Protein AF-A0AAD8DY11-F1 (afdb_monomer_lite)

Radius of gyration: 13.97 Å; chains: 1; bounding box: 32×22×39 Å

Structure (mmCIF, N/CA/C/O backbone):
data_AF-A0AAD8DY11-F1
#
_entry.id   AF-A0AAD8DY11-F1
#
loop_
_atom_site.group_PDB
_atom_site.id
_atom_site.type_symbol
_atom_site.label_atom_id
_atom_site.label_alt_id
_atom_site.label_comp_id
_atom_site.label_asym_id
_atom_site.label_entity_id
_atom_site.label_seq_id
_atom_site.pdbx_PDB_ins_code
_atom_site.Cartn_x
_atom_site.Cartn_y
_atom_site.Cartn_z
_atom_site.occupancy
_atom_site.B_iso_or_equiv
_atom_site.auth_seq_id
_atom_site.auth_comp_id
_atom_site.auth_asym_id
_atom_site.auth_atom_id
_atom_site.pdbx_PDB_model_num
ATOM 1 N N . MET A 1 1 ? 13.790 -1.952 -9.117 1.00 76.88 1 MET A N 1
ATOM 2 C CA . MET A 1 1 ? 12.327 -2.181 -9.132 1.00 76.88 1 MET A CA 1
ATOM 3 C C . MET A 1 1 ? 11.804 -1.989 -7.718 1.00 76.88 1 MET A C 1
ATOM 5 O O . MET A 1 1 ? 12.460 -2.457 -6.798 1.00 76.88 1 MET A O 1
ATOM 9 N N . VAL A 1 2 ? 10.704 -1.260 -7.529 1.00 80.06 2 VAL A N 1
ATOM 10 C CA . VAL A 1 2 ? 10.107 -1.015 -6.206 1.00 80.06 2 VAL A CA 1
ATOM 11 C C . VAL A 1 2 ? 9.058 -2.089 -5.930 1.00 80.06 2 VAL A C 1
ATOM 13 O O . VAL A 1 2 ? 8.146 -2.273 -6.731 1.00 80.06 2 VAL A O 1
ATOM 16 N N . THR A 1 3 ? 9.215 -2.808 -4.819 1.00 84.12 3 THR A N 1
ATOM 17 C CA . THR A 1 3 ? 8.333 -3.918 -4.409 1.00 84.12 3 THR A CA 1
ATOM 18 C C . THR A 1 3 ? 7.306 -3.515 -3.353 1.00 84.12 3 THR A C 1
ATOM 20 O O . THR A 1 3 ? 6.357 -4.253 -3.109 1.00 84.12 3 THR A O 1
ATOM 23 N N . LYS A 1 4 ? 7.484 -2.349 -2.725 1.00 81.56 4 LYS A N 1
ATOM 24 C CA . LYS A 1 4 ? 6.549 -1.793 -1.742 1.00 81.56 4 LYS A CA 1
ATOM 25 C C . LYS A 1 4 ? 5.462 -0.961 -2.424 1.00 81.56 4 LYS A C 1
ATOM 27 O O . LYS A 1 4 ? 5.625 -0.513 -3.558 1.00 81.56 4 LYS A O 1
ATOM 32 N N . VAL A 1 5 ? 4.368 -0.742 -1.699 1.00 82.19 5 VAL A N 1
ATOM 33 C CA . VAL A 1 5 ? 3.284 0.162 -2.098 1.00 82.19 5 VAL A CA 1
ATOM 34 C C . VAL A 1 5 ? 3.827 1.578 -2.286 1.00 82.19 5 VAL A C 1
ATOM 36 O O . VAL A 1 5 ? 4.609 2.064 -1.471 1.00 82.19 5 VAL A O 1
ATOM 39 N N . THR A 1 6 ? 3.414 2.231 -3.370 1.00 83.50 6 THR A N 1
ATOM 40 C CA . THR A 1 6 ? 3.848 3.587 -3.713 1.00 83.50 6 THR A CA 1
ATOM 41 C C . THR A 1 6 ? 2.657 4.492 -3.983 1.00 83.50 6 THR A C 1
ATOM 43 O O . THR A 1 6 ? 1.660 4.082 -4.577 1.00 83.50 6 THR A O 1
ATOM 46 N N . PHE A 1 7 ? 2.787 5.744 -3.568 1.00 85.69 7 PHE A N 1
ATOM 47 C CA . PHE A 1 7 ? 1.986 6.846 -4.072 1.00 85.69 7 PHE A CA 1
ATOM 48 C C . PHE A 1 7 ? 2.702 7.470 -5.273 1.00 85.69 7 PHE A C 1
ATOM 50 O O . PHE A 1 7 ? 3.924 7.402 -5.386 1.00 85.69 7 PHE A O 1
ATOM 57 N N . VAL A 1 8 ? 1.932 8.013 -6.208 1.00 81.69 8 VAL A N 1
ATOM 58 C CA . VAL A 1 8 ? 2.437 8.752 -7.361 1.00 81.69 8 VAL A CA 1
ATOM 59 C C . VAL A 1 8 ? 1.431 9.866 -7.645 1.00 81.69 8 VAL A C 1
ATOM 61 O O . VAL A 1 8 ? 0.239 9.580 -7.774 1.00 81.69 8 VAL A O 1
ATOM 64 N N . GLY A 1 9 ? 1.908 11.109 -7.749 1.00 80.19 9 GLY A N 1
ATOM 65 C CA . GLY A 1 9 ? 1.064 12.268 -8.049 1.00 80.19 9 GLY A CA 1
ATOM 66 C C . GLY A 1 9 ? 0.365 12.169 -9.412 1.00 80.19 9 GLY A C 1
ATOM 67 O O . GLY A 1 9 ? 0.771 11.403 -10.289 1.00 80.19 9 GLY A O 1
ATOM 68 N N . GLU A 1 10 ? -0.695 12.955 -9.604 1.00 78.06 10 GLU A N 1
ATOM 69 C CA . GLU A 1 10 ? -1.559 12.863 -10.793 1.00 78.06 10 GLU A CA 1
ATOM 70 C C . GLU A 1 10 ? -0.838 13.172 -12.113 1.00 78.06 10 GLU A C 1
ATOM 72 O O . GLU A 1 10 ? -1.159 12.565 -13.132 1.00 78.06 10 GLU A O 1
ATOM 77 N N . ASN A 1 11 ? 0.203 14.007 -12.076 1.00 79.94 11 ASN A N 1
ATOM 78 C CA . ASN A 1 11 ? 0.954 14.450 -13.257 1.00 79.94 11 ASN A CA 1
ATOM 79 C C . ASN A 1 11 ? 2.206 13.604 -13.558 1.00 79.94 11 ASN A C 1
ATOM 81 O O . ASN A 1 11 ? 3.116 14.047 -14.260 1.00 79.94 11 ASN A O 1
ATOM 85 N N . PHE A 1 12 ? 2.306 12.388 -13.016 1.00 79.44 12 PHE A N 1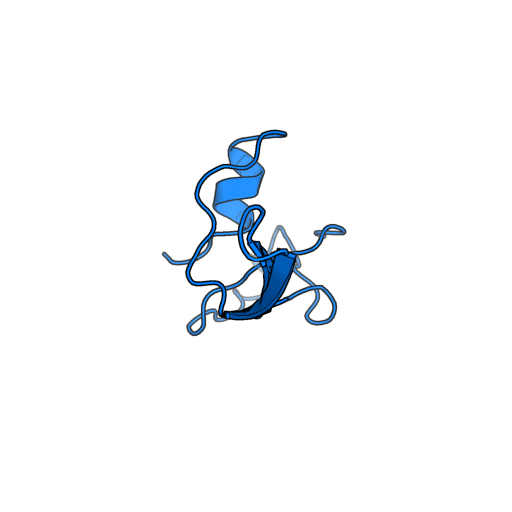
ATOM 86 C CA . PHE A 1 12 ? 3.502 11.574 -13.212 1.00 79.44 12 PHE A CA 1
ATOM 87 C C . PHE A 1 12 ? 3.595 10.980 -14.620 1.00 79.44 12 PHE A C 1
ATOM 89 O O . PHE A 1 12 ? 2.849 10.071 -14.990 1.00 79.44 12 PHE A O 1
ATOM 96 N N . THR A 1 13 ? 4.616 11.410 -15.358 1.00 81.31 13 THR A N 1
ATOM 97 C CA . THR A 1 13 ? 5.023 10.798 -16.627 1.00 81.31 13 THR A CA 1
ATOM 98 C C . THR A 1 13 ? 6.251 9.918 -16.411 1.00 81.31 13 THR A C 1
ATOM 100 O O . THR A 1 13 ? 7.205 10.303 -15.730 1.00 81.31 13 THR A O 1
ATOM 103 N N . ARG A 1 14 ? 6.249 8.708 -16.984 1.00 81.81 14 ARG A N 1
ATOM 104 C CA . ARG A 1 14 ? 7.407 7.809 -16.897 1.00 81.81 1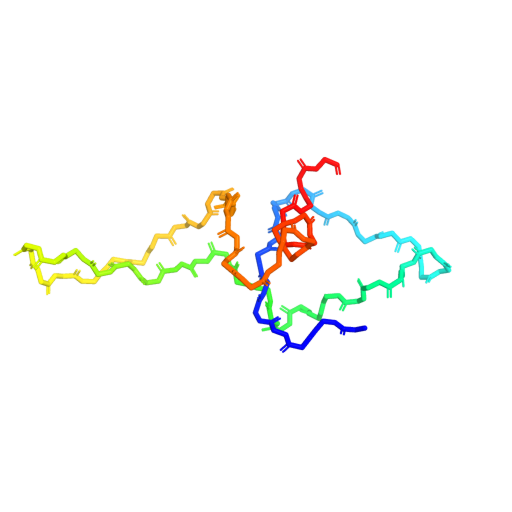4 ARG A CA 1
ATOM 105 C C . ARG A 1 14 ? 8.585 8.401 -17.667 1.00 81.81 14 ARG A C 1
ATOM 107 O O . ARG A 1 14 ? 8.433 8.825 -18.809 1.00 81.81 14 ARG A O 1
ATOM 114 N N . LYS A 1 15 ? 9.768 8.379 -17.052 1.00 83.31 15 LYS A N 1
ATOM 115 C CA . LYS A 1 15 ? 11.018 8.710 -17.747 1.00 83.31 15 LYS A CA 1
ATOM 116 C C . LYS A 1 15 ? 11.313 7.632 -18.802 1.00 83.31 15 LYS A C 1
ATOM 118 O O . LYS A 1 15 ? 10.883 6.490 -18.621 1.00 83.31 15 LYS A O 1
ATOM 123 N N . PRO A 1 16 ? 12.048 7.955 -19.882 1.00 87.00 16 PRO A N 1
ATOM 124 C CA . PRO A 1 16 ? 12.439 6.958 -20.870 1.00 87.00 16 PRO A CA 1
ATOM 125 C C . PRO A 1 16 ? 13.136 5.760 -20.199 1.00 87.00 16 PRO A C 1
ATOM 127 O O . PRO A 1 16 ? 13.933 5.983 -19.281 1.00 87.00 16 PRO A O 1
ATOM 130 N N . PRO A 1 17 ? 12.909 4.511 -20.655 1.00 84.56 17 PRO A N 1
ATOM 131 C CA . PRO A 1 17 ? 13.404 3.307 -19.976 1.00 84.56 17 PRO A CA 1
ATOM 132 C C . PRO A 1 17 ? 14.915 3.305 -19.720 1.00 84.56 17 PRO A C 1
ATOM 134 O O . PRO A 1 17 ? 15.371 2.800 -18.701 1.00 84.56 17 PRO A O 1
ATOM 137 N N . LYS A 1 18 ? 15.689 3.946 -20.606 1.00 87.12 18 LYS A N 1
ATOM 138 C CA . LYS A 1 18 ? 17.147 4.095 -20.484 1.00 87.12 18 LYS A CA 1
ATOM 139 C C . LYS A 1 18 ? 17.587 4.877 -19.234 1.00 87.12 18 LYS A C 1
ATOM 141 O O . LYS A 1 18 ? 18.692 4.662 -18.750 1.00 87.12 18 LYS A O 1
ATOM 146 N N . PHE A 1 19 ? 16.741 5.764 -18.709 1.00 82.00 19 PHE A N 1
ATOM 147 C CA . PHE A 1 19 ? 17.032 6.607 -17.542 1.00 82.00 19 PHE A CA 1
ATOM 148 C C . PHE A 1 19 ? 16.199 6.226 -16.302 1.00 82.00 19 PHE A C 1
ATOM 150 O O . PHE A 1 19 ? 16.346 6.839 -15.242 1.00 82.00 19 PHE A O 1
ATOM 157 N N . GLU A 1 20 ? 15.313 5.227 -16.398 1.00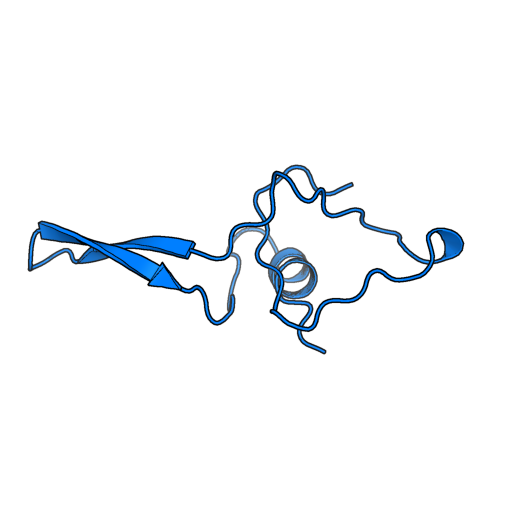 81.31 20 GLU A N 1
ATOM 158 C CA . GLU A 1 20 ? 14.464 4.792 -15.284 1.00 81.31 20 GLU A CA 1
ATOM 159 C C . GLU A 1 20 ? 15.198 3.762 -14.409 1.00 81.31 20 GLU A C 1
ATOM 161 O O . GLU A 1 20 ? 15.118 2.555 -14.617 1.00 81.31 20 GLU A O 1
ATOM 166 N N . ARG A 1 21 ? 15.907 4.241 -13.378 1.00 80.81 21 ARG A N 1
ATOM 167 C CA . ARG A 1 21 ? 16.615 3.372 -12.414 1.00 80.81 21 ARG A CA 1
ATOM 168 C C . ARG A 1 21 ? 15.664 2.589 -11.497 1.00 80.81 21 ARG A C 1
ATOM 170 O O . ARG A 1 21 ? 15.966 1.470 -11.082 1.00 80.81 21 ARG A O 1
ATOM 177 N N . PHE A 1 22 ? 14.505 3.166 -11.174 1.00 78.69 22 PHE A N 1
ATOM 178 C CA . PHE A 1 22 ? 13.519 2.576 -10.268 1.00 78.69 22 PHE A CA 1
ATOM 179 C C . PHE A 1 22 ? 12.149 2.467 -10.935 1.00 78.69 22 PHE A C 1
ATOM 181 O O . PHE A 1 22 ? 11.400 3.436 -11.013 1.00 78.69 22 PHE A O 1
ATOM 188 N N . ILE A 1 23 ? 11.804 1.252 -11.362 1.00 83.56 23 ILE A N 1
ATOM 189 C CA . ILE A 1 23 ? 10.474 0.942 -11.893 1.00 83.56 23 ILE A CA 1
ATOM 190 C C . ILE A 1 23 ? 9.477 0.852 -10.737 1.00 83.56 23 ILE A C 1
ATOM 192 O O . ILE A 1 23 ? 9.665 0.044 -9.823 1.00 83.56 23 ILE A O 1
ATOM 196 N N . ARG A 1 24 ? 8.406 1.645 -10.814 1.00 84.12 24 ARG A N 1
ATOM 197 C CA . ARG A 1 24 ? 7.238 1.584 -9.922 1.00 84.12 24 ARG A CA 1
ATOM 198 C C . ARG A 1 24 ? 6.079 0.904 -10.660 1.00 84.12 24 ARG A C 1
ATOM 200 O O . ARG A 1 24 ? 5.476 1.559 -11.515 1.00 84.12 24 ARG A O 1
ATOM 207 N N . PRO A 1 25 ? 5.779 -0.382 -10.417 1.00 85.88 25 PRO A N 1
ATOM 208 C CA . PRO A 1 25 ? 4.732 -1.098 -11.149 1.00 85.88 25 PRO A CA 1
ATOM 209 C C . PRO A 1 25 ? 3.350 -0.487 -10.882 1.00 85.88 25 PRO A C 1
ATOM 211 O O . PRO A 1 25 ? 3.057 -0.093 -9.758 1.00 85.88 25 PRO A O 1
ATOM 214 N N . MET A 1 26 ? 2.495 -0.405 -11.909 1.00 83.44 26 MET A N 1
ATOM 215 C CA . MET A 1 26 ? 1.177 0.245 -11.798 1.00 83.44 26 MET A CA 1
ATOM 216 C C . MET A 1 26 ? 0.259 -0.424 -10.770 1.00 83.44 26 MET A C 1
ATOM 218 O O . MET A 1 26 ? -0.483 0.278 -10.094 1.00 83.44 26 MET A O 1
ATOM 222 N N . ALA A 1 27 ? 0.363 -1.745 -10.597 1.00 86.06 27 ALA A N 1
ATOM 223 C CA . ALA A 1 27 ? -0.429 -2.499 -9.623 1.00 86.06 27 ALA A CA 1
ATOM 224 C C . ALA A 1 27 ? -0.166 -2.092 -8.161 1.00 86.06 27 ALA A C 1
ATOM 226 O O . ALA A 1 27 ? -1.027 -2.281 -7.311 1.00 86.06 27 ALA A O 1
ATOM 227 N N . LEU A 1 28 ? 1.007 -1.520 -7.863 1.00 85.88 28 LEU A N 1
ATOM 228 C CA . LEU A 1 28 ? 1.379 -1.073 -6.516 1.00 85.88 28 LEU A CA 1
ATOM 229 C C . LEU A 1 28 ? 1.228 0.446 -6.336 1.00 85.88 28 LEU A C 1
ATOM 231 O O . LEU A 1 28 ? 1.744 0.998 -5.362 1.00 85.88 28 LEU A O 1
ATOM 235 N N . ARG A 1 29 ? 0.562 1.134 -7.276 1.00 87.06 29 ARG A N 1
ATOM 236 C CA . ARG A 1 29 ? 0.293 2.575 -7.203 1.00 87.06 29 ARG A CA 1
ATOM 237 C C . ARG A 1 29 ? -1.098 2.814 -6.638 1.00 87.06 29 ARG A C 1
ATOM 239 O O . ARG A 1 29 ? -2.091 2.627 -7.337 1.00 87.06 29 ARG A O 1
ATOM 246 N N . PHE A 1 30 ? -1.167 3.278 -5.398 1.00 86.00 30 PHE A N 1
ATOM 247 C CA . PHE A 1 30 ? -2.435 3.592 -4.743 1.00 86.00 30 PHE A CA 1
ATOM 248 C C . PHE A 1 30 ? -2.628 5.103 -4.660 1.00 86.00 30 PHE A C 1
ATOM 250 O O . PHE A 1 30 ? -1.704 5.837 -4.325 1.00 86.00 30 PHE A O 1
ATOM 257 N N . LYS A 1 31 ? -3.844 5.561 -4.973 1.00 86.94 31 LYS A N 1
ATOM 258 C CA . LYS A 1 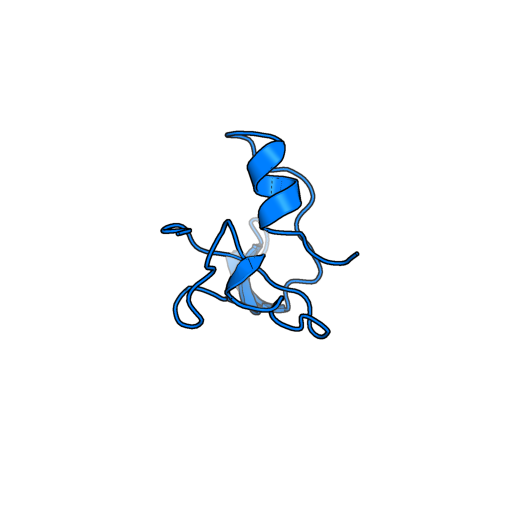31 ? -4.253 6.976 -4.885 1.00 86.94 31 LYS A CA 1
ATOM 259 C C . LYS A 1 31 ? -5.199 7.256 -3.717 1.00 86.94 31 LYS A C 1
ATOM 261 O O . LYS A 1 31 ? -5.460 8.411 -3.404 1.00 86.94 31 LYS A O 1
ATOM 266 N N . LYS A 1 32 ? -5.746 6.207 -3.101 1.00 88.75 32 LYS A N 1
ATOM 267 C CA . LYS A 1 32 ? -6.702 6.285 -1.994 1.00 88.75 32 LYS A CA 1
ATOM 268 C C . LYS A 1 32 ? -6.150 5.535 -0.793 1.00 88.75 32 LYS A C 1
ATOM 270 O O . LYS A 1 32 ? -5.508 4.501 -0.966 1.00 88.75 32 LYS A O 1
ATOM 275 N N . ALA A 1 33 ? -6.435 6.049 0.393 1.00 90.31 33 ALA A N 1
ATOM 276 C CA . ALA A 1 33 ? -6.121 5.416 1.660 1.00 90.31 33 ALA A CA 1
ATOM 277 C C . ALA A 1 33 ? -7.392 5.284 2.500 1.00 90.31 33 ALA A C 1
ATOM 279 O O . ALA A 1 33 ? -8.238 6.180 2.523 1.00 90.31 33 ALA A O 1
ATOM 280 N N . HIS A 1 34 ? -7.502 4.164 3.208 1.00 91.56 34 HIS A N 1
ATOM 281 C CA . HIS A 1 34 ? -8.483 4.008 4.271 1.00 91.56 34 HIS A CA 1
ATOM 282 C C . HIS A 1 34 ? -7.886 4.592 5.549 1.00 91.56 34 HIS A C 1
ATOM 284 O O . HIS A 1 34 ? -6.894 4.076 6.060 1.00 91.56 34 HIS A O 1
ATOM 290 N N . VAL A 1 35 ? -8.466 5.686 6.036 1.00 90.50 35 VAL A N 1
ATOM 291 C CA . VAL A 1 35 ? -8.031 6.366 7.257 1.00 90.50 35 VAL A CA 1
ATOM 292 C C . VAL A 1 35 ? -9.072 6.123 8.338 1.00 90.50 35 VAL A C 1
ATOM 294 O O . VAL A 1 35 ? -10.247 6.445 8.163 1.00 90.50 35 VAL A O 1
ATOM 297 N N . THR A 1 36 ? -8.639 5.542 9.453 1.00 92.56 36 THR A N 1
ATOM 298 C CA . THR A 1 36 ? -9.490 5.313 10.623 1.00 92.56 36 THR A CA 1
ATOM 299 C C . THR A 1 36 ? -9.341 6.479 11.586 1.00 92.56 36 THR A C 1
ATOM 301 O O . THR A 1 36 ? -8.232 6.752 12.045 1.00 92.56 36 THR A O 1
ATOM 304 N N . HIS A 1 37 ? -10.443 7.154 11.916 1.00 90.62 37 HIS A N 1
ATOM 305 C CA . HIS A 1 37 ? -10.425 8.179 12.957 1.00 90.62 37 HIS A CA 1
ATOM 306 C C . HIS A 1 37 ? -10.602 7.520 14.336 1.00 90.62 37 HIS A C 1
ATOM 308 O O . HIS A 1 37 ? -11.617 6.851 14.549 1.00 90.62 37 HIS A O 1
ATOM 314 N N . PRO A 1 38 ? -9.668 7.702 15.289 1.00 91.56 38 PRO A N 1
ATOM 315 C CA . PRO A 1 38 ? -9.682 6.973 16.560 1.00 91.56 38 PRO A CA 1
ATOM 316 C C . PRO A 1 38 ? -10.891 7.309 17.445 1.00 91.56 38 PRO A C 1
ATOM 318 O O . PRO A 1 38 ? -11.451 6.412 18.068 1.00 91.56 38 PRO A O 1
ATOM 321 N N . GLU A 1 39 ? -11.339 8.568 17.468 1.00 91.50 39 GLU A N 1
ATOM 322 C CA . GLU A 1 39 ? -12.467 8.986 18.323 1.00 91.50 39 GLU A CA 1
ATOM 323 C C . GLU A 1 39 ? -13.831 8.548 17.766 1.00 91.50 39 GLU A C 1
ATOM 325 O O . GLU A 1 39 ? -14.644 7.965 18.475 1.00 91.50 39 GLU A O 1
ATOM 330 N N . LEU A 1 40 ? -14.062 8.773 16.469 1.00 90.94 40 LEU A N 1
ATOM 331 C CA . LEU A 1 40 ? -15.302 8.432 15.767 1.00 90.94 40 LEU A CA 1
ATOM 332 C C . LEU A 1 40 ? -15.428 6.931 15.446 1.00 90.94 40 LEU A C 1
ATOM 334 O O . LEU A 1 40 ? -16.499 6.493 15.038 1.00 90.94 40 LEU A O 1
ATOM 338 N N . LYS A 1 41 ? -14.342 6.148 15.583 1.00 88.19 41 LYS A N 1
ATOM 339 C CA . LYS A 1 41 ? -14.257 4.710 15.239 1.00 88.19 41 LYS A CA 1
ATOM 340 C C . LYS A 1 41 ? -14.801 4.372 13.841 1.00 88.19 41 LYS A C 1
ATOM 342 O O . LYS A 1 41 ? -15.279 3.267 13.599 1.00 88.19 41 LYS A O 1
ATOM 347 N N . ALA A 1 42 ? -14.702 5.324 12.919 1.00 88.81 42 ALA A N 1
ATOM 348 C CA . ALA A 1 42 ? -15.159 5.203 11.543 1.00 88.81 42 ALA A CA 1
ATOM 349 C C . ALA A 1 42 ? -13.967 5.202 10.581 1.00 88.81 42 ALA A C 1
ATOM 351 O O . ALA A 1 42 ? -12.931 5.824 10.841 1.00 88.81 42 ALA A O 1
ATOM 352 N N . THR A 1 43 ? -14.126 4.495 9.465 1.00 91.94 43 THR A N 1
ATOM 353 C CA . THR A 1 43 ? -13.135 4.398 8.394 1.00 91.94 43 THR A CA 1
ATOM 354 C C . THR A 1 43 ? -13.586 5.221 7.193 1.00 91.94 43 THR A C 1
ATOM 356 O O . THR A 1 43 ? -14.712 5.092 6.717 1.00 91.94 43 THR A O 1
ATOM 359 N N . PHE A 1 44 ? -12.697 6.071 6.682 1.00 91.19 44 PHE A N 1
ATOM 360 C CA . PHE A 1 44 ? -12.968 6.928 5.530 1.00 91.19 44 PHE A CA 1
ATOM 361 C C . PHE A 1 44 ? -12.018 6.604 4.381 1.00 91.19 44 PHE A C 1
ATOM 363 O O . PHE A 1 44 ? -10.814 6.447 4.577 1.00 91.19 44 PHE A O 1
ATOM 370 N N . CYS A 1 45 ? -12.559 6.522 3.167 1.00 91.81 45 CYS A N 1
ATOM 371 C CA . CYS A 1 45 ? -11.794 6.300 1.941 1.00 91.81 45 CYS A CA 1
ATOM 372 C C . CYS A 1 45 ? -11.403 7.652 1.334 1.00 91.81 45 CYS A C 1
ATOM 374 O O . CYS A 1 45 ? -12.155 8.210 0.535 1.00 91.81 45 CYS A O 1
ATOM 376 N N . LEU A 1 46 ? -10.243 8.186 1.711 1.00 91.00 46 LEU A N 1
ATOM 377 C CA . LEU A 1 46 ? -9.792 9.513 1.286 1.00 91.00 46 LEU A CA 1
ATOM 378 C C . LEU A 1 46 ? -8.717 9.423 0.200 1.00 91.00 46 LEU A C 1
ATOM 380 O O . LEU A 1 46 ? -8.013 8.418 0.074 1.00 91.00 46 LEU A O 1
ATOM 384 N N . LEU A 1 47 ? -8.600 10.478 -0.607 1.00 90.19 47 LEU A N 1
ATOM 385 C CA . LEU A 1 47 ? -7.537 10.613 -1.603 1.00 90.19 47 LEU A CA 1
ATOM 386 C C . LEU A 1 47 ? -6.221 11.008 -0.923 1.00 90.19 47 LEU A C 1
ATOM 388 O O . LEU A 1 47 ? -6.201 11.836 -0.015 1.00 90.19 47 LEU A O 1
ATOM 392 N N . ILE A 1 48 ? -5.120 10.410 -1.373 1.00 87.81 48 ILE A N 1
ATOM 393 C CA . ILE A 1 48 ? -3.772 10.731 -0.901 1.00 87.81 48 ILE A CA 1
ATOM 394 C C . ILE A 1 48 ? -3.290 11.972 -1.657 1.00 87.81 48 ILE A C 1
ATOM 396 O O . ILE A 1 48 ? -3.279 11.979 -2.885 1.00 87.81 48 ILE A O 1
ATOM 400 N N . ILE A 1 49 ? -2.888 13.009 -0.921 1.00 86.56 49 ILE A N 1
ATOM 401 C CA . ILE A 1 49 ? -2.375 14.265 -1.496 1.00 86.56 49 ILE A CA 1
ATOM 402 C C . ILE A 1 49 ? -0.849 14.206 -1.657 1.00 86.56 49 ILE A C 1
ATOM 404 O O . ILE A 1 49 ? -0.307 14.663 -2.658 1.00 86.56 49 ILE A O 1
ATOM 408 N N . GLY A 1 50 ? -0.153 13.611 -0.689 1.00 82.88 50 GLY A N 1
ATOM 409 C CA . GLY A 1 50 ? 1.297 13.456 -0.701 1.00 82.88 50 GLY A CA 1
ATOM 410 C C . GLY A 1 50 ? 1.784 12.657 0.500 1.00 82.88 50 GLY A C 1
ATOM 411 O O . GLY A 1 50 ? 1.052 12.469 1.476 1.00 82.88 50 GLY A O 1
ATOM 412 N N . VAL A 1 51 ? 3.021 12.186 0.424 1.00 81.88 51 VAL A N 1
ATOM 413 C CA . VAL A 1 51 ?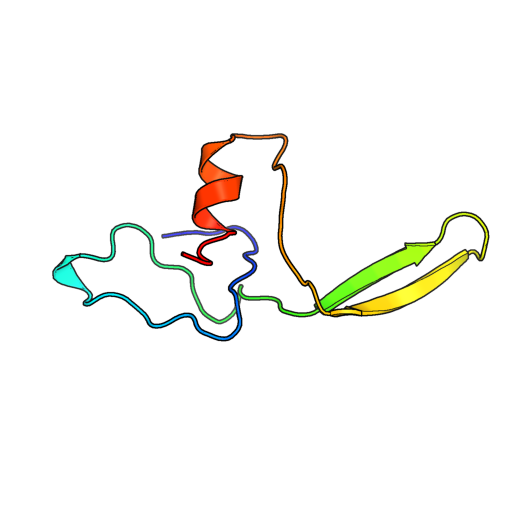 3.766 11.610 1.541 1.00 81.88 51 VAL A CA 1
ATOM 414 C C . VAL A 1 51 ? 4.740 12.686 2.050 1.00 81.88 51 VAL A C 1
ATOM 416 O O . VAL A 1 51 ? 5.023 13.677 1.382 1.00 81.88 51 VAL A O 1
ATOM 419 N N . LYS A 1 52 ? 5.134 12.612 3.325 1.00 81.25 52 LYS A N 1
ATOM 420 C CA . LYS A 1 52 ? 6.003 13.636 3.947 1.00 81.25 52 LYS A CA 1
ATOM 421 C C . LYS A 1 52 ? 7.201 13.045 4.667 1.00 81.25 52 LYS A C 1
ATOM 423 O O . LYS A 1 52 ? 8.270 13.649 4.684 1.00 81.25 52 LYS A O 1
ATOM 428 N N . LYS A 1 53 ? 7.023 11.892 5.309 1.00 78.06 53 LYS A N 1
ATOM 429 C CA . LYS A 1 53 ? 8.082 11.167 6.011 1.00 78.06 53 LYS A CA 1
ATOM 430 C C . LYS A 1 53 ? 7.823 9.672 5.929 1.00 78.06 53 LYS A C 1
ATOM 432 O O . LYS A 1 53 ? 6.727 9.226 6.255 1.00 78.06 53 LYS A O 1
ATOM 437 N N . ASP A 1 54 ? 8.862 8.930 5.574 1.00 77.38 54 ASP A N 1
ATOM 438 C CA . ASP A 1 54 ? 8.958 7.489 5.772 1.00 77.38 54 ASP A CA 1
ATOM 439 C C . ASP A 1 54 ? 9.963 7.207 6.910 1.00 77.38 54 ASP A C 1
ATOM 441 O O . ASP A 1 54 ? 11.089 7.715 6.863 1.00 77.38 54 ASP A O 1
ATOM 445 N N . PRO A 1 55 ? 9.582 6.439 7.949 1.00 77.69 55 PRO A N 1
ATOM 446 C CA . PRO A 1 55 ? 10.443 6.153 9.098 1.00 77.69 55 PRO A CA 1
ATOM 447 C C . PRO A 1 55 ? 11.615 5.220 8.770 1.00 77.69 55 PRO A C 1
ATOM 449 O O . PRO A 1 55 ? 12.564 5.151 9.545 1.00 77.69 55 PRO A O 1
ATOM 452 N N . SER A 1 56 ? 11.563 4.487 7.654 1.00 71.75 56 SER A N 1
ATOM 453 C CA . SER A 1 56 ? 12.590 3.510 7.300 1.00 71.75 56 SER A CA 1
ATOM 454 C C . SER A 1 56 ? 13.798 4.155 6.630 1.00 71.75 56 SER A C 1
ATOM 456 O O . SER A 1 56 ? 14.918 3.845 7.018 1.00 71.75 56 SER A O 1
ATOM 458 N N . LEU A 1 57 ? 13.603 5.072 5.674 1.00 67.19 57 LEU A N 1
ATOM 459 C CA . LEU A 1 57 ? 14.674 5.863 5.056 1.00 67.19 57 LEU A CA 1
ATOM 460 C C . LEU A 1 57 ? 14.103 7.124 4.399 1.00 67.19 57 LEU A C 1
ATOM 462 O O . LEU A 1 57 ? 13.105 7.068 3.682 1.00 67.19 57 LEU A O 1
ATOM 466 N N . GLN A 1 58 ? 14.833 8.237 4.501 1.00 67.12 58 GLN A N 1
ATOM 467 C CA . GLN A 1 58 ? 14.473 9.489 3.825 1.00 67.12 58 GLN A CA 1
ATOM 468 C C . GLN A 1 58 ? 14.437 9.352 2.292 1.00 67.12 58 GLN A C 1
ATOM 470 O O . GLN A 1 58 ? 13.650 10.028 1.633 1.00 67.12 58 GLN A O 1
ATOM 475 N N . MET A 1 59 ? 15.225 8.429 1.726 1.00 66.94 59 MET A N 1
ATOM 476 C CA . MET A 1 59 ? 15.207 8.131 0.290 1.00 66.94 59 MET A CA 1
ATOM 477 C C . MET A 1 59 ? 13.876 7.546 -0.195 1.00 66.94 59 MET A C 1
ATOM 479 O O . MET A 1 59 ? 13.500 7.787 -1.340 1.00 66.94 59 MET A O 1
ATOM 483 N N . TYR A 1 60 ? 13.143 6.802 0.645 1.00 67.31 60 TYR A N 1
ATOM 484 C CA . TYR A 1 60 ? 11.837 6.268 0.251 1.00 67.31 60 TYR A CA 1
ATOM 485 C C . TYR A 1 60 ? 10.788 7.365 0.157 1.00 67.31 60 TYR A C 1
ATOM 487 O O . TYR A 1 60 ? 10.008 7.345 -0.789 1.00 67.31 60 TYR A O 1
ATOM 495 N N . THR A 1 61 ? 10.848 8.367 1.037 1.00 60.91 61 THR A N 1
ATOM 496 C CA . THR A 1 61 ? 10.019 9.572 0.933 1.00 60.91 61 THR A CA 1
ATOM 497 C C . THR A 1 61 ? 10.176 10.205 -0.450 1.00 60.91 61 THR A C 1
ATOM 499 O O . THR A 1 61 ? 9.202 10.325 -1.173 1.00 60.91 61 THR A O 1
ATOM 502 N N . SER A 1 62 ? 11.403 10.478 -0.909 1.00 62.41 62 SER A N 1
ATOM 503 C CA . SER A 1 62 ? 11.634 11.100 -2.227 1.00 62.41 62 SER A CA 1
ATOM 504 C C . SER A 1 62 ? 11.263 10.212 -3.424 1.00 62.41 62 SER A C 1
ATOM 506 O O . SER A 1 62 ? 10.907 10.716 -4.486 1.00 62.41 62 SER A O 1
ATOM 508 N N . LEU A 1 63 ? 11.363 8.885 -3.292 1.00 66.19 63 LEU A N 1
ATOM 509 C CA . LEU A 1 63 ? 11.002 7.940 -4.360 1.00 66.19 63 LEU A CA 1
ATOM 510 C C . LEU A 1 63 ? 9.487 7.692 -4.452 1.00 66.19 63 LEU A C 1
ATOM 512 O O . LEU A 1 63 ? 8.982 7.324 -5.520 1.00 66.19 63 LEU A O 1
ATOM 516 N N . ILE A 1 64 ? 8.772 7.887 -3.346 1.00 64.56 64 ILE A N 1
ATOM 517 C CA . ILE A 1 64 ? 7.313 7.842 -3.267 1.00 64.56 64 ILE A CA 1
ATOM 518 C C . ILE A 1 64 ? 6.734 9.216 -3.669 1.00 64.56 64 ILE A C 1
ATOM 520 O O . ILE A 1 64 ? 5.823 9.274 -4.487 1.00 64.56 64 ILE A O 1
ATOM 524 N N . ASP A 1 65 ? 7.346 10.321 -3.244 1.00 52.53 65 ASP A N 1
ATOM 525 C CA . ASP A 1 65 ? 6.931 11.707 -3.520 1.00 52.53 65 ASP A CA 1
ATOM 526 C C . ASP A 1 65 ? 7.535 12.309 -4.789 1.00 52.53 65 ASP A C 1
ATOM 528 O O . ASP A 1 65 ? 8.000 13.448 -4.786 1.00 52.53 65 ASP A O 1
ATOM 532 N N . VAL A 1 66 ? 7.520 11.600 -5.920 1.00 46.69 66 VAL A N 1
ATOM 533 C CA . VAL A 1 66 ? 7.923 12.257 -7.179 1.00 46.69 66 VAL A CA 1
ATOM 534 C C . VAL A 1 66 ? 6.774 13.138 -7.681 1.00 46.69 66 VAL A C 1
ATOM 536 O O . VAL A 1 66 ? 6.037 12.770 -8.595 1.00 46.69 66 VAL A O 1
ATOM 539 N N . ALA A 1 67 ? 6.633 14.286 -7.024 1.00 37.78 67 ALA A N 1
ATOM 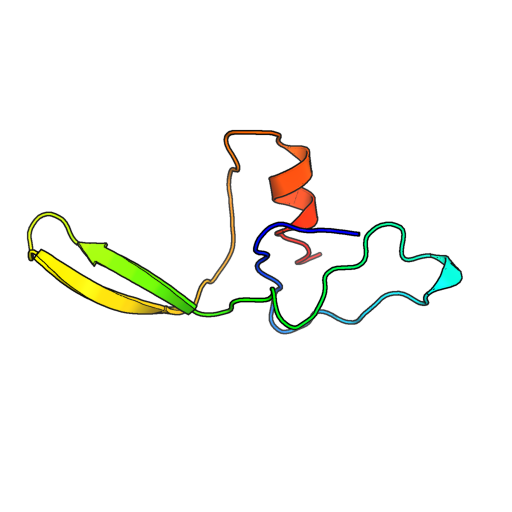540 C CA . ALA A 1 67 ? 5.955 15.494 -7.461 1.00 37.78 67 ALA A CA 1
ATOM 541 C C . ALA A 1 67 ? 6.982 16.640 -7.451 1.00 37.78 67 ALA A C 1
ATOM 543 O O . ALA A 1 67 ? 6.882 17.582 -6.672 1.00 37.78 67 ALA A O 1
ATOM 544 N N . THR A 1 68 ? 8.040 16.486 -8.247 1.00 34.59 68 THR A N 1
ATOM 545 C CA . THR A 1 68 ? 8.830 17.537 -8.917 1.00 34.59 68 THR A CA 1
ATOM 546 C C . THR A 1 68 ? 9.852 16.877 -9.839 1.00 34.59 68 THR A C 1
ATOM 548 O O . THR A 1 68 ? 10.353 15.777 -9.499 1.00 34.59 68 THR A O 1
#

pLDDT: mean 80.02, std 12.15, range [34.59, 92.56]

InterPro domains:
  IPR022309 Ribosomal protein eS8/ribosomal biogenesis NSA2 [PF01201] (22-62)
  IPR039411 Ribosomal biogenesis NSA2 family [PTHR12642] (1-63)

Secondary structure (DSSP, 8-state):
---S-B---TT-PPPPGGG-SS---GGGB--EEEEEETTTTEEEEEEP------SS-HHHHHHH----

Organism: Mythimna separata (NCBI:txid271217)

Sequence (68 aa):
MVTKVTFVGENFTRKPPKFERFIRPMALRFKKAHVTHPELKATFCLLIIGVKKDPSLQMYTSLIDVAT

Foldseek 3Di:
DDPAAAEDDPPDDDDDPVPCPDDDDPVSYDQWDFDADPPVRDTDTDGDPADDDDPVDPVRRCVRGPPD